Protein AF-A0A3S1F842-F1 (afdb_monomer_lite)

Radius of gyration: 12.21 Å; chains: 1; bounding box: 29×20×36 Å

Sequence (74 aa):
REVLPHVPEPLGRRGVWFDCVSHDAAVYERDQLGAGAAFAGPAIVEQFDSTTVVPPGMSATVDGFLNILIVTKG

Foldseek 3Di:
DDFAADEDDAPAWDWDDDPNDIDIAGEAELVRQDANHKDADQYWYDYPVDIDGHHHPKIWGQHPVRDIDIDHDD

pLDDT: mean 95.25, std 6.99, range [57.06, 98.56]

Secondary structure (DSSP, 8-state):
-----BPPPPSEEEEEEETTEEEEEEEEEGGG--TTBEEESSEEEEETTEEEEE-TT-EEEE-TT--EEEEPP-

Structure (mmCIF, N/CA/C/O backbone):
data_AF-A0A3S1F842-F1
#
_entry.id   AF-A0A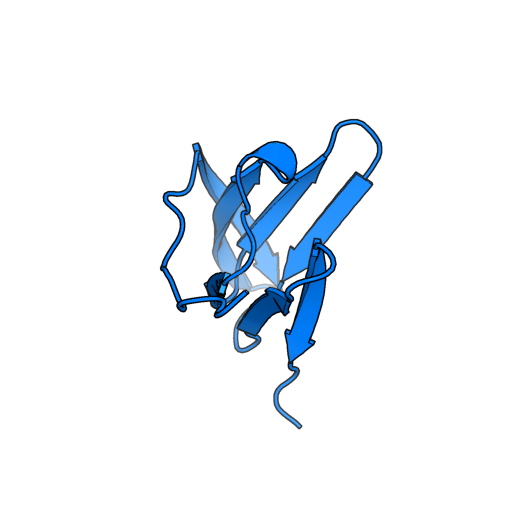3S1F842-F1
#
loop_
_atom_site.group_PDB
_atom_site.id
_atom_site.type_symbol
_atom_site.label_atom_id
_atom_site.label_alt_id
_atom_site.label_comp_id
_atom_site.label_asym_id
_atom_site.label_entity_id
_atom_site.label_seq_id
_atom_site.pdbx_PDB_ins_code
_atom_site.Cartn_x
_atom_site.Cartn_y
_atom_site.Cartn_z
_atom_site.occupancy
_atom_site.B_iso_or_equiv
_atom_site.auth_seq_id
_atom_site.auth_comp_id
_atom_site.auth_asym_id
_atom_site.auth_atom_id
_atom_site.pdbx_PDB_model_num
ATOM 1 N N . ARG A 1 1 ? -8.531 -5.773 22.589 1.00 64.94 1 ARG A N 1
ATOM 2 C CA . ARG A 1 1 ? -8.474 -7.095 21.920 1.00 64.94 1 ARG A CA 1
ATOM 3 C C . ARG A 1 1 ? -7.101 -7.187 21.282 1.00 64.94 1 ARG A C 1
ATOM 5 O O . ARG A 1 1 ? -6.699 -6.197 20.687 1.00 64.94 1 ARG A O 1
ATOM 12 N N . GLU A 1 2 ? -6.362 -8.272 21.491 1.00 76.81 2 GLU A N 1
ATOM 13 C CA . GLU A 1 2 ? -5.039 -8.432 20.880 1.00 76.81 2 GLU A CA 1
ATOM 14 C C . GLU A 1 2 ? -5.195 -8.523 19.357 1.00 76.81 2 GLU A C 1
ATOM 16 O O . GLU A 1 2 ? -6.071 -9.239 18.866 1.00 76.81 2 GLU A O 1
ATOM 21 N N . VAL A 1 3 ? -4.417 -7.724 18.632 1.00 86.12 3 VAL A N 1
ATOM 22 C CA . VAL A 1 3 ? -4.404 -7.687 17.170 1.00 86.12 3 VAL A CA 1
ATOM 23 C C . VAL A 1 3 ? -3.181 -8.475 16.728 1.00 86.12 3 VAL A C 1
ATOM 25 O O . VAL A 1 3 ? -2.055 -8.052 16.980 1.00 86.12 3 VAL A O 1
ATOM 28 N N . LEU A 1 4 ? -3.403 -9.638 16.119 1.00 90.94 4 LEU A N 1
ATOM 29 C CA . LEU A 1 4 ? -2.321 -10.499 15.654 1.00 90.94 4 LEU A CA 1
ATOM 30 C C . LEU A 1 4 ? -1.918 -10.100 14.230 1.00 90.94 4 LEU A C 1
ATOM 32 O O . LEU A 1 4 ? -2.798 -10.008 13.371 1.00 90.94 4 LEU A O 1
ATOM 36 N N . PRO A 1 5 ? -0.619 -9.883 13.958 1.00 93.94 5 PRO A N 1
ATOM 37 C CA . PRO A 1 5 ? -0.152 -9.611 12.608 1.00 93.94 5 PRO A CA 1
ATOM 38 C C . PRO A 1 5 ? -0.495 -10.748 11.640 1.00 93.94 5 PRO A C 1
ATOM 40 O O . PRO A 1 5 ? -0.287 -11.919 11.960 1.00 93.94 5 PRO A O 1
ATOM 43 N N . HIS A 1 6 ? -0.961 -10.409 10.441 1.00 95.75 6 HIS A N 1
ATOM 44 C CA . HIS A 1 6 ? -1.191 -11.370 9.365 1.00 95.75 6 HIS A CA 1
ATOM 45 C C . HIS A 1 6 ? -0.855 -10.771 7.998 1.00 95.75 6 HIS A C 1
ATOM 47 O O . HIS A 1 6 ? -0.973 -9.564 7.784 1.00 95.75 6 HIS A O 1
ATOM 53 N N . VAL A 1 7 ? -0.498 -11.618 7.035 1.00 96.69 7 VAL A N 1
ATOM 54 C CA . VAL A 1 7 ? -0.323 -11.198 5.639 1.00 96.69 7 VAL A CA 1
ATOM 55 C C . VAL A 1 7 ? -1.668 -11.349 4.922 1.00 96.69 7 VAL A C 1
ATOM 57 O O . VAL A 1 7 ? -2.207 -12.455 4.918 1.00 96.69 7 VAL A O 1
ATOM 60 N N . PRO A 1 8 ? -2.262 -10.270 4.383 1.00 97.12 8 PRO A N 1
ATOM 61 C CA . PRO A 1 8 ? -3.494 -10.368 3.608 1.00 97.12 8 PRO A CA 1
ATOM 62 C C . PRO A 1 8 ? -3.232 -10.982 2.224 1.00 97.12 8 PRO A C 1
ATOM 64 O O . PRO A 1 8 ? -2.174 -10.768 1.632 1.00 97.12 8 PRO A O 1
ATOM 67 N N . GLU A 1 9 ? -4.218 -11.700 1.691 1.00 97.25 9 GLU A N 1
ATOM 68 C CA . GLU A 1 9 ? -4.206 -12.162 0.299 1.00 97.25 9 GLU A CA 1
ATOM 69 C C . GLU A 1 9 ? -4.571 -10.997 -0.639 1.00 97.25 9 GLU A C 1
ATOM 71 O O . GLU A 1 9 ? -5.573 -10.314 -0.402 1.00 97.25 9 GLU A O 1
ATOM 76 N N . PRO A 1 10 ? -3.786 -10.726 -1.695 1.00 97.94 10 PRO A N 1
ATOM 77 C CA . PRO A 1 10 ? -4.134 -9.714 -2.680 1.00 97.94 10 PRO A CA 1
ATOM 78 C C . PRO A 1 10 ? -5.231 -10.210 -3.630 1.00 97.94 10 PRO A C 1
ATOM 80 O O . PRO A 1 10 ? -5.259 -11.373 -4.024 1.00 97.94 10 PRO A O 1
ATOM 83 N N . LEU A 1 11 ? -6.083 -9.295 -4.095 1.00 97.88 11 LEU A N 1
ATOM 84 C CA . LEU A 1 11 ? -7.069 -9.572 -5.149 1.00 97.88 11 LEU A CA 1
ATOM 85 C C . LEU A 1 11 ? -6.424 -9.846 -6.509 1.00 97.88 11 LEU A C 1
ATOM 87 O O . LEU A 1 11 ? -7.020 -10.462 -7.390 1.00 97.88 11 LEU A O 1
ATOM 91 N N . GLY A 1 12 ? -5.214 -9.337 -6.698 1.00 98.12 12 GLY A N 1
ATOM 92 C CA . GLY A 1 12 ? -4.478 -9.458 -7.938 1.00 98.12 12 GLY A CA 1
ATOM 93 C C . GLY A 1 12 ? -3.230 -8.598 -7.920 1.00 98.12 12 GLY A C 1
ATOM 94 O O . GLY A 1 12 ? -2.770 -8.138 -6.870 1.00 98.12 12 GLY A O 1
ATOM 95 N N . ARG A 1 13 ? -2.669 -8.392 -9.109 1.00 98.31 13 ARG A N 1
ATOM 96 C CA . ARG A 1 13 ? -1.466 -7.589 -9.295 1.00 98.31 13 ARG A CA 1
ATOM 97 C C . ARG A 1 13 ? -1.640 -6.621 -10.459 1.00 98.31 13 ARG A C 1
ATOM 99 O O . ARG A 1 13 ? -2.364 -6.921 -11.411 1.00 98.31 13 ARG A O 1
ATOM 106 N N . ARG A 1 14 ? -1.029 -5.442 -10.360 1.00 98.06 14 ARG A N 1
ATOM 107 C CA . ARG A 1 14 ? -1.125 -4.370 -11.356 1.00 98.06 14 ARG A CA 1
ATOM 108 C C . ARG A 1 14 ? 0.254 -3.780 -11.627 1.00 98.06 14 ARG A C 1
ATOM 110 O O . ARG A 1 14 ? 0.954 -3.379 -10.699 1.00 98.06 14 ARG A O 1
ATOM 117 N N . GLY A 1 15 ? 0.601 -3.665 -12.907 1.00 98.19 15 GLY A N 1
ATOM 118 C CA . GLY A 1 15 ? 1.799 -2.951 -13.339 1.00 98.19 15 GLY A CA 1
ATOM 119 C C . GLY A 1 15 ? 1.711 -1.462 -12.995 1.00 98.19 15 GLY A C 1
ATOM 120 O O . GLY A 1 15 ? 0.730 -0.801 -13.334 1.00 98.19 15 GLY A O 1
ATOM 121 N N . VAL A 1 16 ? 2.737 -0.936 -12.334 1.00 97.56 16 VAL A N 1
ATOM 122 C CA . VAL A 1 16 ? 2.864 0.472 -11.934 1.00 97.56 16 VAL A CA 1
ATOM 123 C C . VAL A 1 16 ? 4.267 0.982 -12.232 1.00 97.56 16 VAL A C 1
ATOM 125 O O . VAL A 1 16 ? 5.195 0.196 -12.410 1.00 97.56 16 VAL A O 1
ATOM 128 N N . TRP A 1 17 ? 4.431 2.299 -12.275 1.00 97.81 17 TRP A N 1
ATOM 129 C CA . TRP A 1 17 ? 5.717 2.936 -12.541 1.00 97.81 17 TRP A CA 1
ATOM 130 C C . TRP A 1 17 ? 6.125 3.816 -11.363 1.00 97.81 17 TRP A C 1
ATOM 132 O O . TRP A 1 17 ? 5.368 4.699 -10.967 1.00 97.81 17 TRP A O 1
ATOM 142 N N . PHE A 1 18 ? 7.326 3.586 -10.837 1.00 95.69 18 PHE A N 1
ATOM 143 C CA . PHE A 1 18 ? 7.985 4.439 -9.846 1.00 95.69 18 PHE A CA 1
ATOM 144 C C . PHE A 1 18 ? 9.392 4.743 -10.349 1.00 95.69 18 PHE A C 1
ATOM 146 O O . PHE A 1 18 ? 10.071 3.834 -10.811 1.00 95.69 18 PHE A O 1
ATOM 153 N N . ASP A 1 19 ? 9.814 6.007 -10.313 1.00 94.69 19 ASP A N 1
ATOM 154 C CA . ASP A 1 19 ? 11.163 6.431 -10.723 1.00 94.69 19 ASP A CA 1
ATOM 155 C C . ASP A 1 19 ? 11.608 5.888 -12.096 1.00 94.69 19 ASP A C 1
ATOM 157 O O . ASP A 1 19 ? 12.740 5.448 -12.282 1.00 94.69 19 ASP A O 1
ATOM 161 N N . CYS A 1 20 ? 10.694 5.896 -13.075 1.00 96.38 20 CYS A N 1
ATOM 162 C CA . CYS A 1 20 ? 10.910 5.347 -14.422 1.00 96.38 20 CYS A CA 1
ATOM 163 C C . CYS A 1 20 ? 11.232 3.837 -14.461 1.00 96.38 20 CYS A C 1
ATOM 165 O O . CYS A 1 20 ? 11.711 3.336 -15.478 1.00 96.38 20 CYS A O 1
ATOM 167 N N . VAL A 1 21 ? 10.927 3.101 -13.391 1.00 97.44 21 VAL A N 1
ATOM 168 C CA . VAL A 1 21 ? 11.044 1.643 -13.287 1.00 97.44 21 VAL A CA 1
ATOM 169 C C . VAL A 1 21 ? 9.651 1.028 -13.170 1.00 97.44 21 VAL A C 1
ATOM 171 O O . VAL A 1 21 ? 8.799 1.494 -12.410 1.00 97.44 21 VAL A O 1
ATOM 174 N N . SER A 1 22 ? 9.403 -0.033 -13.939 1.00 97.38 22 SER A N 1
ATOM 175 C CA . SER A 1 22 ? 8.166 -0.803 -13.842 1.00 97.38 22 SER A CA 1
ATOM 176 C C . SER A 1 22 ? 8.210 -1.733 -12.633 1.00 97.38 22 SER A C 1
ATOM 178 O O . SER A 1 22 ? 9.158 -2.503 -12.467 1.00 97.38 22 SER A O 1
AT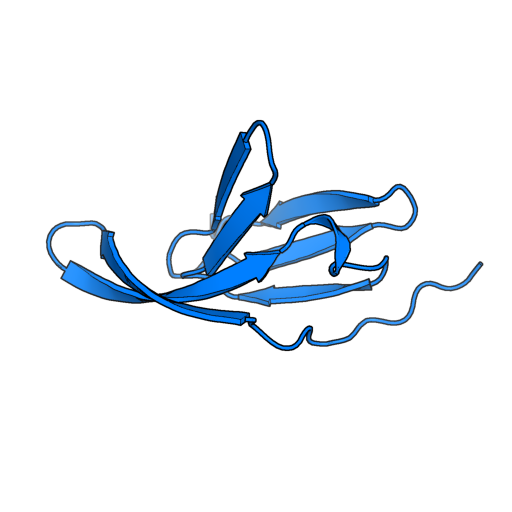OM 180 N N . HIS A 1 23 ? 7.143 -1.729 -11.849 1.00 98.00 23 HIS A N 1
ATOM 181 C CA . HIS A 1 23 ? 6.921 -2.644 -10.743 1.00 98.00 23 HIS A CA 1
ATOM 182 C C . HIS A 1 23 ? 5.599 -3.379 -10.918 1.00 98.00 23 HIS A C 1
ATOM 184 O O . HIS A 1 23 ? 4.673 -2.881 -11.553 1.00 98.00 23 HIS A O 1
ATOM 190 N N . ASP A 1 24 ? 5.500 -4.546 -10.297 1.00 98.06 24 ASP A N 1
ATOM 191 C CA . ASP A 1 24 ? 4.250 -5.282 -10.196 1.00 98.06 24 ASP A CA 1
ATOM 192 C C . ASP A 1 24 ? 3.711 -5.135 -8.769 1.00 98.06 24 ASP A C 1
ATOM 194 O O . ASP A 1 24 ? 4.330 -5.626 -7.821 1.00 98.06 24 ASP A O 1
ATOM 198 N N . ALA A 1 25 ? 2.617 -4.392 -8.600 1.00 98.44 25 ALA A N 1
ATOM 199 C CA . ALA A 1 25 ? 2.063 -4.038 -7.297 1.00 98.44 25 ALA A CA 1
ATOM 200 C C . ALA A 1 25 ? 0.939 -4.988 -6.888 1.00 98.44 25 ALA A C 1
ATOM 202 O O . ALA A 1 25 ? 0.038 -5.259 -7.679 1.00 98.44 25 ALA A O 1
ATOM 203 N N . ALA A 1 26 ? 0.958 -5.455 -5.638 1.00 98.56 26 ALA A N 1
ATOM 204 C CA . ALA A 1 26 ? -0.166 -6.195 -5.066 1.00 98.56 26 ALA A CA 1
ATOM 205 C C . ALA A 1 26 ? -1.375 -5.263 -4.889 1.00 98.56 26 ALA A C 1
ATOM 207 O O . ALA A 1 26 ? -1.215 -4.151 -4.389 1.00 98.56 26 ALA A O 1
ATOM 208 N N . VAL A 1 27 ? -2.567 -5.703 -5.291 1.00 98.56 27 VAL A N 1
ATOM 209 C CA . VAL A 1 27 ? -3.810 -4.935 -5.137 1.00 98.56 27 VAL A CA 1
ATOM 210 C C . VAL A 1 27 ? -4.642 -5.541 -4.016 1.00 98.56 27 VAL A C 1
ATOM 212 O O . VAL A 1 27 ? -4.923 -6.739 -4.035 1.00 98.56 27 VAL A O 1
ATOM 215 N N . TYR A 1 28 ? -5.047 -4.715 -3.059 1.00 98.56 28 TYR A N 1
ATOM 216 C CA . TYR A 1 28 ? -5.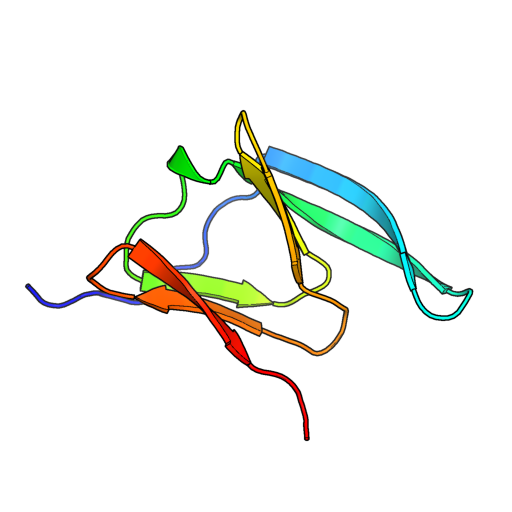896 -5.094 -1.935 1.00 98.56 28 TYR A CA 1
ATOM 217 C C . TYR A 1 28 ? -7.192 -4.286 -1.957 1.00 98.56 28 TYR A C 1
ATOM 219 O O . TYR A 1 28 ? -7.166 -3.083 -2.207 1.00 98.56 28 TYR A O 1
ATOM 227 N N . GLU A 1 29 ? -8.307 -4.931 -1.625 1.00 97.88 29 GLU A N 1
ATOM 228 C CA . GLU A 1 29 ? -9.551 -4.233 -1.293 1.00 97.88 29 GLU A CA 1
ATOM 229 C C . GLU A 1 29 ? -9.485 -3.767 0.157 1.00 97.88 29 GLU A C 1
ATOM 231 O O . GLU A 1 29 ? -9.226 -4.577 1.056 1.00 97.88 29 GLU A O 1
ATOM 236 N N . ARG A 1 30 ? -9.739 -2.480 0.410 1.00 97.38 30 ARG A N 1
ATOM 237 C CA . ARG A 1 30 ? -9.662 -1.914 1.758 1.00 97.38 30 ARG A CA 1
ATOM 238 C C . ARG A 1 30 ? -10.517 -2.692 2.750 1.00 97.38 30 ARG A C 1
ATOM 240 O O . ARG A 1 30 ? -10.042 -2.958 3.855 1.00 97.38 30 ARG A O 1
ATOM 247 N N . ASP A 1 31 ? -11.733 -3.057 2.362 1.00 95.69 31 ASP A N 1
ATOM 248 C CA . ASP A 1 31 ? -12.711 -3.718 3.231 1.00 95.69 31 ASP A CA 1
ATOM 249 C C . ASP A 1 31 ? -12.266 -5.120 3.683 1.00 95.69 31 ASP A C 1
ATOM 251 O O . ASP A 1 31 ? -12.766 -5.642 4.678 1.00 95.69 31 ASP A O 1
ATOM 255 N N . GLN A 1 32 ? -11.287 -5.721 2.998 1.00 95.62 32 GLN A N 1
ATOM 256 C CA . GLN A 1 32 ? -10.718 -7.027 3.351 1.00 95.62 32 GLN A CA 1
ATOM 257 C C . GLN A 1 32 ? -9.496 -6.919 4.277 1.00 95.62 32 GLN A C 1
ATOM 259 O O . GLN A 1 32 ? -9.024 -7.924 4.811 1.00 95.62 32 GLN A O 1
ATOM 264 N N . LEU A 1 33 ? -8.981 -5.706 4.507 1.00 97.06 33 LEU A N 1
ATOM 265 C CA . LEU A 1 33 ? -7.841 -5.468 5.387 1.00 97.06 33 LEU A CA 1
ATOM 266 C C . LEU A 1 33 ? -8.300 -5.299 6.842 1.00 97.06 33 LEU A C 1
ATOM 268 O O . LEU A 1 33 ? -8.625 -4.197 7.301 1.00 97.06 33 LEU A O 1
ATOM 272 N N . GLY A 1 34 ? -8.307 -6.419 7.564 1.00 96.62 34 GLY A N 1
ATOM 273 C CA . GLY A 1 34 ? -8.552 -6.466 9.003 1.00 96.62 34 GLY A CA 1
ATOM 274 C C . GLY A 1 34 ? -7.408 -5.878 9.837 1.00 96.62 34 GLY A C 1
ATOM 275 O O . GLY A 1 34 ? -6.282 -5.712 9.366 1.00 96.62 34 GLY A O 1
ATOM 276 N N . ALA A 1 35 ? -7.700 -5.580 11.106 1.00 97.50 35 ALA A N 1
ATOM 277 C CA . ALA A 1 35 ? -6.681 -5.177 12.071 1.00 97.50 35 ALA A CA 1
ATOM 278 C C . ALA A 1 35 ? -5.576 -6.242 12.150 1.00 97.50 35 ALA A C 1
ATOM 280 O O . ALA A 1 35 ? -5.864 -7.426 12.324 1.00 97.50 35 ALA A O 1
ATOM 281 N N . GLY A 1 36 ? -4.320 -5.807 12.055 1.00 97.69 36 GLY A N 1
ATOM 282 C CA . GLY A 1 36 ? -3.148 -6.681 12.033 1.00 97.69 36 GLY A CA 1
ATOM 283 C C . GLY A 1 36 ? -2.656 -7.022 10.630 1.00 97.69 36 GLY A C 1
ATOM 284 O O . GLY A 1 36 ? -1.556 -7.561 10.505 1.00 97.69 36 GLY A O 1
ATOM 285 N N . ALA A 1 37 ? -3.394 -6.667 9.573 1.00 98.19 37 ALA A N 1
ATOM 286 C CA . ALA A 1 37 ? -2.900 -6.804 8.210 1.00 98.19 37 ALA A CA 1
ATOM 287 C C . ALA A 1 37 ? -1.560 -6.076 8.051 1.00 98.19 37 ALA A C 1
ATOM 289 O O . ALA A 1 37 ? -1.445 -4.905 8.408 1.00 98.19 37 ALA A O 1
ATOM 290 N N . ALA A 1 38 ? -0.559 -6.767 7.516 1.00 97.75 38 ALA A N 1
ATOM 291 C CA . ALA A 1 38 ? 0.778 -6.245 7.284 1.00 97.75 38 ALA A CA 1
ATOM 292 C C . ALA A 1 38 ? 1.266 -6.664 5.895 1.00 97.75 38 ALA A C 1
ATOM 294 O O . ALA A 1 38 ? 1.220 -7.842 5.540 1.00 97.75 38 ALA A O 1
ATOM 295 N N . PHE A 1 39 ? 1.739 -5.701 5.106 1.00 97.88 39 PHE A N 1
ATOM 296 C CA . PHE A 1 39 ? 2.219 -5.937 3.746 1.00 97.88 39 PHE A CA 1
ATOM 297 C C . PHE A 1 39 ? 3.297 -4.923 3.348 1.00 97.88 39 PHE A C 1
ATOM 299 O O . PHE A 1 39 ? 3.381 -3.818 3.884 1.00 97.88 39 PHE A O 1
ATOM 306 N N . ALA A 1 40 ? 4.153 -5.317 2.407 1.00 97.31 40 ALA A N 1
ATOM 307 C CA . ALA A 1 40 ? 5.191 -4.455 1.852 1.00 97.31 40 ALA A CA 1
ATOM 308 C C . ALA A 1 40 ? 4.740 -3.848 0.520 1.00 97.31 40 ALA A C 1
ATOM 310 O O . ALA A 1 40 ? 3.973 -4.462 -0.225 1.00 97.31 40 ALA A O 1
ATOM 311 N N . GLY A 1 41 ? 5.246 -2.655 0.212 1.00 96.69 41 GLY A N 1
ATOM 312 C CA . GLY A 1 41 ? 5.122 -2.069 -1.115 1.00 96.69 41 GLY A CA 1
ATOM 313 C C . GLY A 1 41 ? 6.086 -2.714 -2.127 1.00 96.69 41 GLY A C 1
ATOM 314 O O . GLY A 1 41 ? 7.103 -3.291 -1.728 1.00 96.69 41 GLY A O 1
ATOM 315 N N . PRO A 1 42 ? 5.824 -2.602 -3.442 1.00 97.75 42 PRO A N 1
ATOM 316 C CA . PRO A 1 42 ? 4.751 -1.825 -4.059 1.00 97.75 42 PRO A CA 1
ATOM 317 C C . PRO A 1 42 ? 3.372 -2.475 -3.889 1.00 97.75 42 PRO A C 1
ATOM 319 O O . PRO A 1 42 ? 3.176 -3.647 -4.216 1.00 97.75 42 PRO A O 1
ATOM 322 N N . ALA A 1 43 ? 2.409 -1.700 -3.399 1.00 98.44 43 ALA A N 1
ATOM 323 C CA . ALA A 1 43 ? 1.033 -2.142 -3.215 1.00 98.44 43 ALA A CA 1
ATOM 324 C C . ALA A 1 43 ? 0.035 -1.008 -3.469 1.00 98.44 43 ALA A C 1
ATOM 326 O O . ALA A 1 43 ? 0.348 0.169 -3.286 1.00 98.44 43 ALA A O 1
ATOM 327 N N . ILE A 1 44 ? -1.172 -1.382 -3.875 1.00 98.44 44 ILE A N 1
ATOM 328 C CA . ILE A 1 44 ? -2.319 -0.497 -4.050 1.00 98.44 44 ILE A CA 1
ATOM 329 C C . ILE A 1 44 ? -3.424 -1.011 -3.133 1.00 98.44 44 ILE A C 1
ATOM 331 O O . ILE A 1 44 ? -3.758 -2.192 -3.168 1.00 98.44 44 ILE A O 1
ATOM 335 N N . VAL A 1 45 ? -3.990 -0.127 -2.323 1.00 98.38 45 VAL A N 1
ATOM 336 C CA . VAL A 1 45 ? -5.217 -0.379 -1.573 1.00 98.38 45 VAL A CA 1
ATOM 337 C C . VAL A 1 45 ? -6.325 0.421 -2.238 1.00 98.38 45 VAL A C 1
ATOM 339 O O . VAL A 1 45 ? -6.271 1.653 -2.262 1.00 98.38 45 VAL A O 1
ATOM 342 N N . GLU A 1 46 ? -7.297 -0.279 -2.805 1.00 98.19 46 GLU A N 1
ATOM 343 C CA . GLU A 1 46 ? -8.465 0.318 -3.444 1.00 98.19 46 GLU A CA 1
ATOM 344 C C . GLU A 1 46 ? -9.622 0.379 -2.445 1.00 98.19 46 GLU A C 1
ATOM 346 O O . GLU A 1 46 ? -9.797 -0.503 -1.604 1.00 98.19 46 GLU A O 1
ATOM 351 N N . GLN A 1 47 ? -10.371 1.470 -2.514 1.00 96.12 47 GLN A N 1
ATOM 352 C CA . GLN A 1 47 ? -11.607 1.705 -1.786 1.00 96.12 47 GLN A CA 1
ATOM 353 C C . GLN A 1 47 ? -12.565 2.408 -2.756 1.00 96.12 47 GLN A C 1
ATOM 355 O O . GLN A 1 47 ? -12.127 3.049 -3.712 1.00 96.12 47 GLN A O 1
ATOM 360 N N . PHE A 1 48 ? -13.872 2.319 -2.519 1.00 94.62 48 PHE A N 1
ATOM 361 C CA . PHE A 1 48 ? -14.880 2.921 -3.400 1.00 94.62 48 PHE A CA 1
ATOM 362 C C . PHE A 1 48 ? -14.641 4.416 -3.715 1.00 94.62 48 PHE A C 1
ATOM 364 O O . PHE A 1 48 ? -14.923 4.869 -4.822 1.00 94.62 48 PHE A O 1
ATOM 371 N N . ASP A 1 49 ? -14.121 5.181 -2.758 1.00 96.38 49 ASP A N 1
ATOM 372 C CA . ASP A 1 49 ? -13.932 6.634 -2.824 1.00 96.38 49 ASP A CA 1
ATOM 373 C C . ASP A 1 49 ? -12.457 7.074 -2.823 1.00 96.38 49 ASP A C 1
ATOM 375 O O . ASP A 1 49 ? -12.173 8.270 -2.904 1.00 96.38 49 ASP A O 1
ATOM 379 N N . SER A 1 50 ? -11.509 6.139 -2.715 1.00 95.12 50 SER A N 1
ATOM 380 C CA . SER A 1 50 ? -10.095 6.465 -2.533 1.00 95.12 50 SER A CA 1
ATOM 381 C C . SER A 1 50 ? -9.165 5.361 -3.022 1.00 95.12 50 SER A C 1
ATOM 383 O O . SER A 1 50 ? -9.524 4.198 -3.183 1.00 95.12 50 SER A O 1
ATOM 385 N N . THR A 1 51 ? -7.912 5.728 -3.249 1.00 96.25 51 THR A N 1
ATOM 386 C CA . THR A 1 51 ? -6.847 4.783 -3.564 1.00 96.25 51 THR A CA 1
ATOM 387 C C . THR A 1 51 ? -5.610 5.176 -2.779 1.00 96.25 51 THR A C 1
ATOM 389 O O . THR A 1 51 ? -5.117 6.295 -2.899 1.00 96.25 51 THR A O 1
ATOM 392 N N . THR A 1 52 ? -5.097 4.252 -1.971 1.00 97.44 52 THR A N 1
ATOM 393 C CA . THR A 1 52 ? -3.847 4.435 -1.230 1.00 97.44 52 THR A CA 1
ATOM 394 C C . THR A 1 52 ? -2.744 3.632 -1.897 1.00 97.44 52 THR A C 1
ATOM 396 O O . THR A 1 52 ? -2.879 2.435 -2.132 1.00 97.44 52 THR A O 1
ATOM 399 N N . VAL A 1 53 ? -1.629 4.290 -2.192 1.00 97.69 53 VAL A N 1
ATOM 400 C CA . VAL A 1 53 ? -0.458 3.667 -2.809 1.00 97.69 53 VAL A CA 1
ATOM 401 C C . VAL A 1 53 ? 0.627 3.508 -1.752 1.00 97.69 53 VAL A C 1
ATOM 403 O O . VAL A 1 53 ? 0.955 4.465 -1.055 1.00 97.69 53 VAL A O 1
ATOM 406 N N . VAL A 1 54 ? 1.200 2.308 -1.652 1.00 97.75 54 VAL A N 1
ATOM 407 C CA . VAL A 1 54 ? 2.374 2.003 -0.824 1.00 97.75 54 VAL A CA 1
ATOM 408 C C . VAL A 1 54 ? 3.564 1.797 -1.766 1.00 97.75 54 VAL A C 1
ATOM 410 O O . VAL A 1 54 ? 3.627 0.760 -2.430 1.00 97.75 54 VAL A O 1
ATOM 413 N N . PRO A 1 55 ? 4.484 2.770 -1.885 1.00 96.88 55 PRO A N 1
ATOM 414 C CA . PRO A 1 55 ? 5.624 2.699 -2.798 1.00 96.88 55 PRO A CA 1
ATOM 415 C C . PRO A 1 55 ? 6.601 1.542 -2.515 1.00 96.88 55 PRO A C 1
ATOM 417 O O . PRO A 1 55 ? 6.636 1.008 -1.401 1.00 96.88 55 PRO A O 1
ATOM 420 N N . PRO A 1 56 ? 7.453 1.172 -3.493 1.00 96.69 56 PRO A N 1
ATOM 421 C CA . PRO A 1 56 ? 8.549 0.233 -3.282 1.00 96.69 56 PRO A CA 1
ATOM 422 C C . PRO 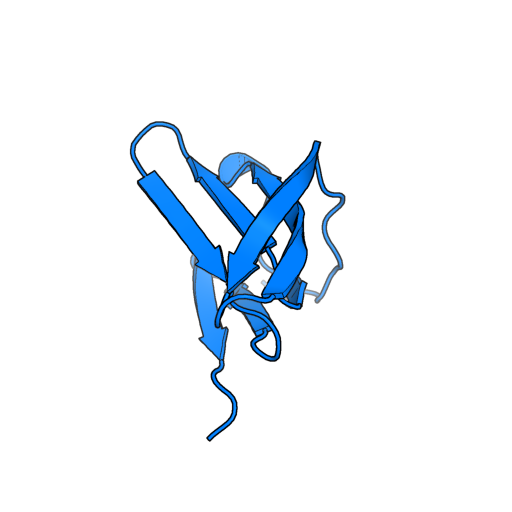A 1 56 ? 9.427 0.624 -2.087 1.00 96.69 56 PRO A C 1
ATOM 424 O O . PRO A 1 56 ? 9.784 1.785 -1.905 1.00 96.69 56 PRO A O 1
ATOM 427 N N . GLY A 1 57 ? 9.801 -0.361 -1.269 1.00 95.12 57 GLY A N 1
ATOM 428 C CA . GLY A 1 57 ? 10.678 -0.150 -0.113 1.00 95.12 57 GLY A CA 1
ATOM 429 C C . GLY A 1 57 ? 9.991 0.403 1.140 1.00 95.12 57 GLY A C 1
ATOM 430 O O . GLY A 1 57 ? 10.655 0.489 2.173 1.00 95.12 57 GLY A O 1
ATOM 431 N N . MET A 1 58 ? 8.695 0.715 1.074 1.00 96.94 58 MET A N 1
ATOM 432 C CA . MET A 1 58 ? 7.857 1.061 2.226 1.00 96.94 58 MET A CA 1
ATOM 433 C C . MET A 1 58 ? 7.059 -0.154 2.715 1.00 96.94 58 MET A C 1
ATOM 435 O O . MET A 1 58 ? 6.928 -1.159 2.008 1.00 96.94 58 MET A O 1
ATOM 439 N N . SER A 1 59 ? 6.508 -0.066 3.923 1.00 96.88 59 SER A N 1
ATOM 440 C CA . SER A 1 59 ? 5.595 -1.072 4.476 1.00 96.88 59 SER A CA 1
ATOM 441 C C . SER A 1 59 ? 4.325 -0.432 5.020 1.00 96.88 59 SER A C 1
ATOM 443 O O . SER A 1 59 ? 4.310 0.750 5.361 1.00 96.88 59 SER A O 1
ATOM 445 N N . ALA A 1 60 ? 3.259 -1.224 5.089 1.00 97.81 60 ALA A N 1
ATOM 446 C CA . ALA A 1 60 ? 1.981 -0.816 5.642 1.00 9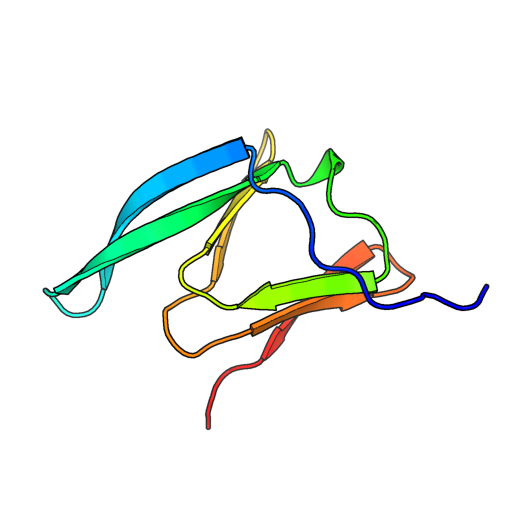7.81 60 ALA A CA 1
ATOM 447 C C . ALA A 1 60 ? 1.476 -1.832 6.669 1.00 97.81 60 ALA A C 1
ATOM 449 O O . ALA A 1 60 ? 1.620 -3.045 6.483 1.00 97.81 60 ALA A O 1
ATOM 450 N N . THR A 1 61 ? 0.863 -1.328 7.738 1.00 97.88 61 THR A N 1
ATOM 451 C CA . THR A 1 61 ? 0.127 -2.131 8.719 1.00 97.88 61 THR A CA 1
ATOM 452 C C . THR A 1 61 ? -1.240 -1.523 9.011 1.00 97.88 61 THR A C 1
ATOM 454 O O . THR A 1 61 ? -1.421 -0.312 8.909 1.00 97.88 61 THR A O 1
ATOM 457 N N . VAL A 1 62 ? -2.212 -2.357 9.378 1.00 98.00 62 VAL A N 1
ATOM 458 C CA . VAL A 1 62 ? -3.531 -1.906 9.834 1.00 98.00 62 VAL A CA 1
ATOM 459 C C . VAL A 1 62 ? -3.602 -2.022 11.349 1.00 98.00 62 VAL A C 1
ATOM 461 O O . VAL A 1 62 ? -3.465 -3.115 11.900 1.00 98.00 62 VAL A O 1
ATOM 464 N N . ASP A 1 63 ? -3.796 -0.897 12.032 1.00 96.19 63 ASP A N 1
ATOM 465 C CA . ASP A 1 63 ? -3.882 -0.872 13.492 1.00 96.19 63 ASP A CA 1
ATOM 466 C C . ASP A 1 63 ? -5.245 -1.380 14.014 1.00 96.19 63 ASP A C 1
ATOM 468 O O . ASP A 1 63 ? -6.154 -1.739 13.260 1.00 96.19 63 ASP A O 1
ATOM 472 N N . GLY A 1 64 ? -5.404 -1.414 15.340 1.00 95.81 64 GLY A N 1
ATOM 473 C CA . GLY A 1 64 ? -6.654 -1.838 15.984 1.00 95.81 64 GLY A CA 1
ATOM 474 C C . GLY A 1 64 ? -7.852 -0.906 15.761 1.00 95.81 64 GLY A C 1
ATOM 475 O O . GLY A 1 64 ? -8.975 -1.299 16.072 1.00 95.81 64 GLY A O 1
ATOM 476 N N . PHE A 1 65 ? -7.628 0.296 15.229 1.00 96.06 65 PHE A N 1
ATOM 477 C CA . PHE A 1 65 ? -8.655 1.273 14.865 1.00 96.06 65 PHE A CA 1
ATOM 478 C C . PHE A 1 65 ? -8.924 1.300 13.358 1.00 96.06 65 PHE A C 1
ATOM 480 O O . PHE A 1 65 ? -9.715 2.121 12.903 1.00 96.06 65 PHE A O 1
ATOM 487 N N . LEU A 1 66 ? -8.314 0.385 12.596 1.00 95.38 66 LEU A N 1
ATOM 488 C CA . LEU A 1 66 ? -8.416 0.308 11.143 1.00 95.38 66 LEU A CA 1
ATOM 489 C C . LEU A 1 66 ? -7.791 1.518 10.426 1.00 95.38 66 LEU A C 1
ATOM 491 O O . LEU A 1 66 ? -8.170 1.848 9.303 1.00 95.38 66 LEU A O 1
ATOM 495 N N . ASN A 1 67 ? -6.787 2.155 11.022 1.00 97.12 67 ASN A N 1
ATOM 496 C CA . ASN A 1 67 ? -5.932 3.081 10.286 1.00 97.12 67 ASN A CA 1
ATOM 497 C C . ASN A 1 67 ? -4.876 2.291 9.512 1.00 97.12 67 ASN A C 1
ATOM 499 O O . ASN A 1 67 ? -4.313 1.330 10.036 1.00 97.12 67 ASN A O 1
ATOM 503 N N . ILE A 1 68 ? -4.574 2.723 8.286 1.00 97.25 68 ILE A N 1
ATOM 504 C CA . ILE A 1 68 ? -3.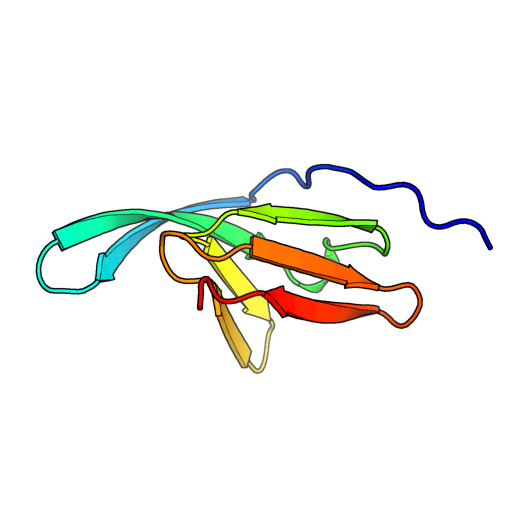407 2.234 7.544 1.00 97.25 68 ILE A CA 1
ATOM 505 C C . ILE A 1 68 ? -2.209 3.093 7.949 1.00 97.25 68 ILE A C 1
ATOM 507 O O . ILE A 1 68 ? -2.174 4.292 7.679 1.00 97.25 68 ILE A O 1
ATOM 511 N N . LEU A 1 69 ? -1.221 2.475 8.585 1.00 97.38 69 LEU A N 1
ATOM 512 C CA . LEU A 1 69 ? 0.037 3.101 8.967 1.00 97.38 69 LEU A CA 1
ATOM 513 C C . LEU A 1 69 ? 1.093 2.761 7.918 1.00 97.38 69 LEU A C 1
ATOM 515 O O . LEU A 1 69 ? 1.461 1.597 7.779 1.00 97.38 69 LEU A O 1
ATOM 519 N N . ILE A 1 70 ? 1.582 3.765 7.188 1.00 97.44 70 ILE A N 1
ATOM 520 C CA . ILE A 1 70 ? 2.664 3.599 6.210 1.00 97.44 70 ILE A CA 1
ATOM 521 C C . ILE A 1 70 ? 3.981 4.028 6.852 1.00 97.44 70 ILE A C 1
ATOM 523 O O . ILE A 1 70 ? 4.110 5.154 7.331 1.00 97.44 70 ILE A O 1
ATOM 527 N N . VAL A 1 71 ? 4.966 3.133 6.833 1.00 96.44 71 VAL A N 1
ATOM 528 C CA . VAL A 1 71 ? 6.321 3.403 7.317 1.00 96.44 71 VAL A CA 1
ATOM 529 C C . VAL A 1 71 ? 7.239 3.610 6.120 1.00 96.44 71 VAL A C 1
ATOM 531 O O . VAL A 1 71 ? 7.430 2.715 5.291 1.00 96.44 71 VAL A O 1
ATOM 534 N N . THR A 1 72 ? 7.821 4.804 6.038 1.00 91.62 72 THR A N 1
ATOM 535 C CA . THR A 1 72 ? 8.840 5.139 5.043 1.00 91.62 72 THR A CA 1
ATOM 536 C C . THR A 1 72 ? 10.205 4.648 5.515 1.00 91.62 72 THR A C 1
ATOM 538 O O . THR A 1 72 ? 10.523 4.720 6.704 1.00 91.62 72 THR A O 1
ATOM 541 N N . LYS A 1 73 ? 11.058 4.200 4.588 1.00 73.50 73 LYS A N 1
ATOM 542 C CA . LYS A 1 73 ? 12.499 4.198 4.866 1.00 73.50 73 LYS A CA 1
ATOM 543 C C . LYS A 1 73 ? 12.947 5.658 4.964 1.00 73.50 73 LYS A C 1
ATOM 545 O O . LYS A 1 73 ? 12.604 6.444 4.083 1.00 73.50 73 LYS A O 1
ATOM 550 N N . GLY A 1 74 ? 13.599 6.008 6.073 1.00 57.06 74 GLY A N 1
ATOM 551 C CA . GLY A 1 74 ? 14.274 7.299 6.230 1.00 57.06 74 GLY A CA 1
ATOM 552 C C . GLY A 1 74 ? 15.465 7.439 5.295 1.00 57.06 74 GLY A C 1
ATOM 553 O O . GLY A 1 74 ? 15.950 6.392 4.802 1.00 57.06 74 GLY A O 1
#